Protein AF-A0AAU7DKN7-F1 (afdb_monomer)

Organism: NCBI:txid3036704

Foldseek 3Di:
DDDPPPPPDPDPPPFWFKWWAFPVRDIDGRDTLVNLACDDLNRTPWMAGPVVRGIDDSVRSVVSNPCDDDDD

Sequence (72 aa):
MPHNRDDMYYHPPGTTRYDMQFKSGALENGATETEISGRQPADIRWLWVVEQNRYAMPEEIRNLCKQVYQVF

Mean predicted aligned error: 9.21 Å

Structure (mmCIF, N/CA/C/O backbone):
data_AF-A0AAU7DKN7-F1
#
_entry.id   AF-A0AAU7DKN7-F1
#
loop_
_atom_site.group_PDB
_atom_site.id
_atom_site.type_symbol
_atom_site.label_atom_id
_atom_site.label_alt_id
_atom_site.label_comp_id
_atom_site.label_asym_id
_atom_site.label_entity_id
_atom_site.label_seq_id
_atom_site.pdbx_PDB_ins_code
_atom_site.Cartn_x
_atom_site.Cartn_y
_atom_site.Cartn_z
_atom_site.occupancy
_atom_site.B_iso_or_eq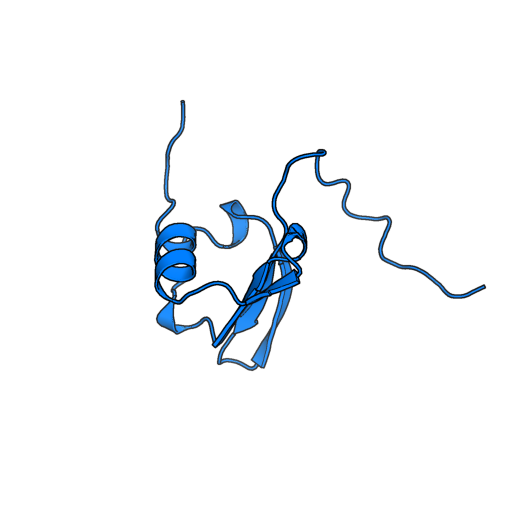uiv
_atom_site.auth_seq_id
_atom_site.auth_comp_id
_atom_site.auth_asym_id
_atom_site.auth_atom_id
_atom_site.pdbx_PDB_model_num
ATOM 1 N N . MET A 1 1 ? 14.121 2.759 -32.163 1.00 39.66 1 MET A N 1
ATOM 2 C CA . MET A 1 1 ? 14.400 2.783 -30.713 1.00 39.66 1 MET A CA 1
ATOM 3 C C . MET A 1 1 ? 13.080 3.058 -30.006 1.00 39.66 1 MET A C 1
ATOM 5 O O . MET A 1 1 ? 12.477 4.078 -30.332 1.00 39.66 1 MET A O 1
ATOM 9 N N . PRO A 1 2 ? 12.545 2.138 -29.188 1.00 42.94 2 PRO A N 1
ATOM 10 C CA . PRO A 1 2 ? 11.254 2.344 -28.541 1.00 42.94 2 PRO A CA 1
ATOM 11 C C . PRO A 1 2 ? 11.367 3.449 -27.483 1.00 42.94 2 PRO A C 1
ATOM 13 O O . PRO A 1 2 ? 12.379 3.570 -26.799 1.00 42.94 2 PRO A O 1
ATOM 16 N N . HIS A 1 3 ? 10.332 4.286 -27.409 1.00 42.56 3 HIS A N 1
ATOM 17 C CA . HIS A 1 3 ? 10.157 5.323 -26.395 1.00 42.56 3 HIS A CA 1
ATOM 18 C C . HIS A 1 3 ? 9.892 4.656 -25.035 1.00 42.56 3 HIS A C 1
ATOM 20 O O . HIS A 1 3 ? 8.742 4.361 -24.710 1.00 42.56 3 HIS A O 1
ATOM 26 N N . ASN A 1 4 ? 10.935 4.427 -24.237 1.00 44.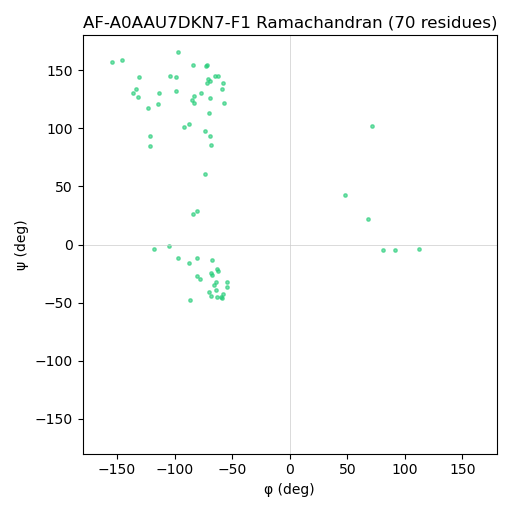72 4 ASN A N 1
ATOM 27 C CA . ASN A 1 4 ? 10.769 4.166 -22.810 1.00 44.72 4 ASN A CA 1
ATOM 28 C C . ASN A 1 4 ? 10.399 5.491 -22.132 1.00 44.72 4 ASN A C 1
ATOM 30 O O . ASN A 1 4 ? 11.249 6.329 -21.859 1.00 44.72 4 ASN A O 1
ATOM 34 N N . ARG A 1 5 ? 9.099 5.704 -21.910 1.00 48.16 5 ARG A N 1
ATOM 35 C CA . ARG A 1 5 ? 8.543 6.834 -21.144 1.00 48.16 5 ARG A CA 1
ATOM 36 C C . ARG A 1 5 ? 8.623 6.604 -19.623 1.00 48.16 5 ARG A C 1
ATOM 38 O O . ARG A 1 5 ? 7.776 7.107 -18.897 1.00 48.16 5 ARG A O 1
ATOM 45 N N . ASP A 1 6 ? 9.605 5.838 -19.155 1.00 53.59 6 ASP A N 1
ATOM 46 C CA . ASP A 1 6 ? 9.755 5.490 -17.732 1.00 53.59 6 ASP A CA 1
ATOM 47 C C . ASP A 1 6 ? 10.754 6.406 -16.994 1.00 53.59 6 ASP A C 1
ATOM 49 O O . ASP A 1 6 ? 10.789 6.441 -15.771 1.00 53.59 6 ASP A O 1
ATOM 53 N N . ASP A 1 7 ? 11.523 7.225 -17.720 1.00 51.03 7 ASP A N 1
ATOM 54 C CA . ASP A 1 7 ? 12.600 8.071 -17.174 1.00 51.03 7 ASP A CA 1
ATOM 55 C C . ASP A 1 7 ? 12.141 9.434 -16.605 1.00 51.03 7 ASP A C 1
ATOM 57 O O . ASP A 1 7 ? 12.907 10.398 -16.611 1.00 51.03 7 ASP A O 1
ATOM 61 N N . MET A 1 8 ? 10.893 9.581 -16.142 1.00 49.81 8 MET A N 1
ATOM 62 C CA . MET A 1 8 ? 10.374 10.903 -15.726 1.00 49.81 8 MET A CA 1
ATOM 63 C C . MET A 1 8 ? 9.962 11.064 -14.261 1.00 49.81 8 MET A C 1
ATOM 65 O O . MET A 1 8 ? 9.686 12.192 -13.854 1.00 49.81 8 MET A O 1
ATOM 69 N N . TYR A 1 9 ? 10.003 10.014 -13.442 1.00 55.34 9 TYR A N 1
ATOM 70 C CA . TYR A 1 9 ? 9.802 10.150 -11.998 1.00 55.34 9 TYR A CA 1
ATOM 71 C C . TYR A 1 9 ? 11.029 9.627 -11.256 1.00 55.34 9 TYR A C 1
ATOM 73 O O . TYR A 1 9 ? 11.179 8.436 -10.999 1.00 55.34 9 TYR A O 1
ATOM 81 N N . TYR A 1 10 ? 11.948 10.542 -10.942 1.00 54.91 10 TYR A N 1
ATOM 82 C CA . TYR A 1 10 ? 13.109 10.259 -10.102 1.00 54.91 10 TYR A CA 1
ATOM 83 C C . TYR A 1 10 ? 12.624 9.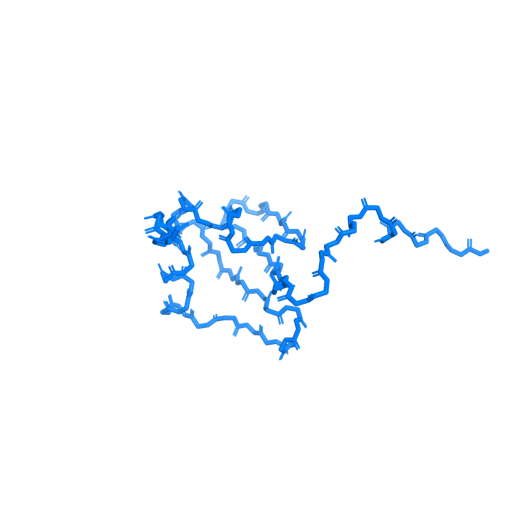991 -8.669 1.00 54.91 10 TYR A C 1
ATOM 85 O O . TYR A 1 10 ? 12.543 10.902 -7.846 1.00 54.91 10 TYR A O 1
ATOM 93 N N . HIS A 1 11 ? 12.240 8.749 -8.376 1.00 55.84 11 HIS A N 1
ATOM 94 C CA . HIS A 1 11 ? 11.957 8.327 -7.009 1.00 55.84 11 HIS A CA 1
ATOM 95 C C . HIS A 1 11 ? 13.289 8.108 -6.284 1.00 55.84 11 HIS A C 1
ATOM 97 O O . HIS A 1 11 ? 14.175 7.441 -6.830 1.00 55.84 11 HIS A O 1
ATOM 103 N N . PRO A 1 12 ? 13.479 8.676 -5.082 1.00 61.00 12 PRO A N 1
ATOM 104 C CA . PRO A 1 12 ? 14.711 8.471 -4.343 1.00 61.00 12 PRO A CA 1
ATOM 105 C C . PRO A 1 12 ? 14.932 6.967 -4.093 1.00 61.00 12 PRO A C 1
ATOM 107 O O . PRO A 1 12 ? 13.976 6.238 -3.806 1.00 61.00 12 PRO A O 1
ATOM 110 N N . PRO A 1 13 ? 16.178 6.475 -4.221 1.00 59.50 13 PRO A N 1
ATOM 111 C CA . PRO A 1 13 ? 16.485 5.069 -3.995 1.00 59.50 13 PRO A CA 1
ATOM 112 C C . PRO A 1 13 ? 16.059 4.675 -2.575 1.00 59.50 13 PRO A C 1
ATOM 114 O O . PRO A 1 13 ? 16.502 5.281 -1.601 1.00 59.50 13 PRO A O 1
ATOM 117 N N . GLY A 1 14 ? 15.171 3.682 -2.472 1.00 66.94 14 GLY A N 1
ATOM 118 C CA . GLY A 1 14 ? 14.582 3.225 -1.209 1.00 66.94 14 GLY A CA 1
ATOM 119 C C . GLY A 1 14 ? 13.085 3.509 -1.040 1.00 66.94 14 GLY A C 1
ATOM 120 O O . GLY A 1 14 ? 12.509 3.061 -0.054 1.00 66.94 14 GLY A O 1
ATOM 121 N N . THR A 1 15 ? 12.429 4.208 -1.974 1.00 76.19 15 THR A N 1
ATOM 122 C CA . THR A 1 15 ? 10.964 4.357 -1.952 1.00 76.19 15 THR A CA 1
ATOM 123 C C . THR A 1 15 ? 10.273 3.146 -2.578 1.00 76.19 15 THR A C 1
ATOM 125 O O . THR A 1 15 ? 10.489 2.837 -3.749 1.00 76.19 15 THR A O 1
ATOM 128 N N . THR A 1 16 ? 9.404 2.481 -1.813 1.00 83.88 16 THR A N 1
ATOM 129 C CA . THR A 1 16 ? 8.583 1.380 -2.330 1.00 83.88 16 THR A CA 1
ATOM 130 C C . THR A 1 16 ? 7.543 1.919 -3.307 1.00 83.88 16 THR A C 1
ATOM 132 O O . THR A 1 16 ? 6.773 2.820 -2.969 1.00 83.88 16 THR A O 1
ATOM 135 N N . ARG A 1 17 ? 7.524 1.351 -4.514 1.00 87.38 17 ARG A N 1
ATOM 136 C CA . ARG A 1 17 ? 6.557 1.680 -5.564 1.00 87.38 17 ARG A CA 1
ATOM 137 C C . ARG A 1 17 ? 5.432 0.663 -5.604 1.00 87.38 17 ARG A C 1
ATOM 139 O O . ARG A 1 17 ? 5.657 -0.541 -5.432 1.00 87.38 17 ARG A O 1
ATOM 146 N N . TYR A 1 18 ? 4.244 1.164 -5.902 1.00 89.00 18 TYR A N 1
ATOM 147 C CA . TYR A 1 18 ? 3.035 0.374 -5.962 1.00 89.00 18 TYR A CA 1
ATOM 148 C C . TYR A 1 18 ? 2.246 0.685 -7.225 1.00 89.00 18 TYR A C 1
ATOM 150 O O . TYR A 1 18 ? 1.986 1.845 -7.531 1.00 89.00 18 TYR A O 1
ATOM 158 N N . ASP A 1 19 ? 1.797 -0.358 -7.909 1.00 91.88 19 ASP A N 1
ATOM 159 C CA . ASP A 1 19 ? 0.765 -0.215 -8.928 1.00 91.88 19 ASP A CA 1
ATOM 160 C C . ASP A 1 19 ? -0.568 -0.603 -8.304 1.00 91.88 19 ASP A C 1
ATOM 162 O O . ASP A 1 19 ? -0.677 -1.632 -7.639 1.00 91.88 19 ASP A O 1
ATOM 166 N N . MET A 1 20 ? -1.604 0.200 -8.488 1.00 90.12 20 MET A N 1
ATOM 167 C CA . MET A 1 20 ? -2.922 -0.104 -7.952 1.00 90.12 20 MET A CA 1
ATOM 168 C C . MET A 1 20 ? -4.000 0.034 -9.007 1.00 90.12 20 MET A C 1
ATOM 170 O O . MET A 1 20 ? -3.988 0.925 -9.855 1.00 90.12 20 MET A O 1
ATOM 174 N N . GLN A 1 21 ? -4.984 -0.851 -8.910 1.00 91.81 21 GLN A N 1
ATOM 175 C CA . GLN A 1 21 ? -6.214 -0.739 -9.668 1.00 91.81 21 GLN A CA 1
ATOM 176 C C . GLN A 1 21 ? -7.362 -0.485 -8.715 1.00 91.81 21 GLN A C 1
ATOM 178 O O . GLN A 1 21 ? -7.583 -1.225 -7.753 1.00 91.81 21 GLN A O 1
ATOM 183 N N . PHE A 1 22 ? -8.148 0.526 -9.040 1.00 89.94 22 PHE A N 1
ATOM 184 C CA . PHE A 1 22 ? -9.384 0.828 -8.353 1.00 89.94 22 PHE A CA 1
ATOM 185 C C . PHE A 1 22 ? -10.527 -0.020 -8.904 1.00 89.94 22 PHE A C 1
ATOM 187 O O . PHE A 1 22 ? -10.551 -0.418 -10.071 1.00 89.94 22 PHE A O 1
ATOM 194 N N . LYS A 1 23 ? -11.545 -0.251 -8.078 1.00 90.19 23 LYS A N 1
ATOM 195 C CA . LYS A 1 23 ? -12.795 -0.891 -8.505 1.00 90.19 23 LYS A CA 1
ATOM 196 C C . LYS A 1 23 ? -13.541 -0.078 -9.564 1.00 90.19 23 LYS A C 1
ATOM 198 O O . LYS A 1 23 ? -14.300 -0.659 -10.330 1.00 90.19 23 LYS A O 1
ATOM 203 N N . SER A 1 24 ? -13.286 1.229 -9.642 1.00 88.81 24 SER A N 1
ATOM 204 C CA . SER A 1 24 ? -13.774 2.103 -10.716 1.00 88.81 24 SER A CA 1
ATOM 205 C C . SER A 1 24 ? -13.157 1.796 -12.087 1.00 88.81 24 SER A C 1
ATOM 207 O O . SER A 1 24 ? -13.650 2.293 -13.094 1.00 88.81 24 SER A O 1
ATOM 209 N N . GLY A 1 25 ? -12.087 0.993 -12.140 1.00 86.62 25 GLY A N 1
ATOM 210 C CA . GLY A 1 25 ? -11.324 0.702 -13.355 1.00 86.62 25 GLY A CA 1
ATOM 211 C C . GLY A 1 25 ? -10.143 1.645 -13.590 1.00 86.62 25 GLY A C 1
ATOM 212 O O . GLY A 1 25 ? -9.368 1.407 -14.513 1.00 86.62 25 GLY A O 1
ATOM 213 N N . ALA A 1 26 ? -9.968 2.676 -12.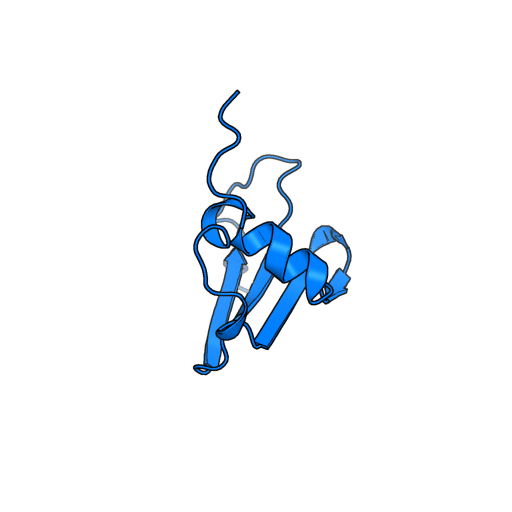754 1.00 89.12 26 ALA A N 1
ATOM 214 C CA . ALA A 1 26 ? -8.769 3.509 -12.778 1.00 89.12 26 ALA A CA 1
ATOM 215 C C . ALA A 1 26 ? -7.532 2.693 -12.376 1.00 89.12 26 ALA A C 1
ATOM 217 O O . ALA A 1 26 ? -7.612 1.805 -11.523 1.00 89.12 26 ALA A O 1
ATOM 218 N N . LEU A 1 27 ? -6.396 3.005 -12.993 1.00 89.69 27 LEU A N 1
ATOM 219 C CA . LEU A 1 27 ? -5.124 2.334 -12.763 1.00 89.69 27 LEU A CA 1
ATOM 220 C C . LEU A 1 27 ? -4.049 3.397 -12.542 1.00 89.69 27 LEU A C 1
ATOM 222 O O . LEU A 1 27 ? -3.917 4.317 -13.347 1.00 89.69 27 LEU A O 1
ATOM 226 N N . GLU A 1 28 ? -3.328 3.278 -11.436 1.00 87.94 28 GLU A N 1
ATOM 227 C CA . GLU A 1 28 ? -2.283 4.208 -11.012 1.00 87.94 28 GLU A CA 1
ATOM 228 C C . GLU A 1 28 ? -0.998 3.398 -10.850 1.00 87.94 28 GLU A C 1
ATOM 230 O O . GLU A 1 28 ? -0.971 2.449 -10.068 1.00 87.94 28 GLU A O 1
ATOM 235 N N . ASN A 1 29 ? 0.025 3.716 -11.646 1.00 87.75 29 ASN A N 1
ATOM 236 C CA . ASN A 1 29 ? 1.308 3.015 -11.622 1.00 87.75 29 ASN A CA 1
ATOM 237 C C . ASN A 1 29 ? 2.351 3.860 -10.900 1.00 87.75 29 ASN A C 1
ATOM 239 O O . ASN A 1 29 ? 2.363 5.080 -11.061 1.00 87.75 29 ASN A O 1
ATOM 243 N N . GLY A 1 30 ? 3.252 3.209 -10.169 1.00 83.44 30 GLY A N 1
ATOM 244 C CA . GLY A 1 30 ? 4.352 3.883 -9.481 1.00 83.44 30 GLY A CA 1
ATOM 245 C C . GLY A 1 30 ? 3.920 4.782 -8.319 1.00 83.44 30 GLY A C 1
ATOM 246 O O . GLY A 1 30 ? 4.679 5.667 -7.931 1.00 83.44 30 GLY A O 1
ATOM 247 N N . ALA A 1 31 ? 2.736 4.552 -7.750 1.00 86.00 31 ALA A N 1
ATOM 248 C CA . ALA A 1 31 ? 2.278 5.261 -6.565 1.00 86.00 31 ALA A CA 1
ATOM 249 C C . ALA A 1 31 ? 3.204 4.975 -5.376 1.00 86.00 31 ALA A C 1
ATOM 251 O O . ALA A 1 31 ? 3.726 3.868 -5.210 1.00 86.00 31 ALA A O 1
ATOM 252 N N . THR A 1 32 ? 3.389 5.975 -4.525 1.00 85.88 32 THR A N 1
ATOM 253 C CA . THR A 1 32 ? 4.129 5.864 -3.264 1.00 85.88 32 THR A CA 1
ATOM 254 C C . THR A 1 32 ? 3.185 5.650 -2.077 1.00 85.88 32 THR A C 1
ATOM 256 O O . THR A 1 32 ? 1.978 5.877 -2.173 1.00 85.8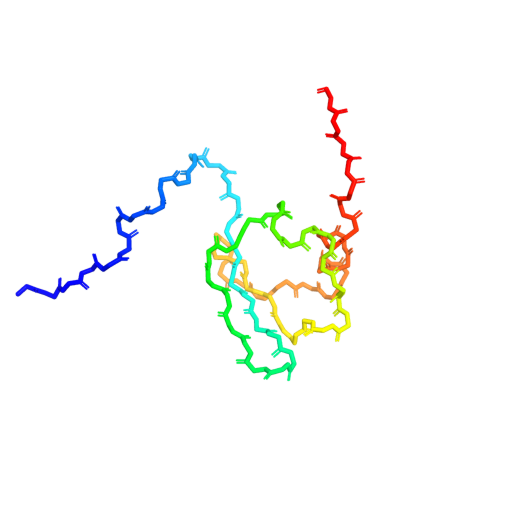8 32 THR A O 1
ATOM 259 N N . GLU A 1 33 ? 3.715 5.241 -0.918 1.00 84.50 33 GLU A N 1
ATOM 260 C CA . GLU A 1 33 ? 2.916 5.067 0.315 1.00 84.50 33 GLU A CA 1
ATOM 261 C C . GLU A 1 33 ? 2.131 6.339 0.672 1.00 84.50 33 GLU A C 1
ATOM 263 O O . GLU A 1 33 ? 0.973 6.269 1.077 1.00 84.50 33 GLU A O 1
ATOM 268 N N . THR A 1 34 ? 2.727 7.510 0.439 1.00 82.06 34 THR A N 1
ATOM 269 C CA . THR A 1 34 ? 2.108 8.819 0.681 1.00 82.06 34 THR A CA 1
ATOM 270 C C . THR A 1 34 ? 0.904 9.086 -0.226 1.00 82.06 34 THR A C 1
ATOM 272 O O . THR A 1 34 ? -0.052 9.719 0.210 1.00 82.06 34 THR A O 1
ATOM 275 N N . GLU A 1 35 ? 0.922 8.608 -1.471 1.00 83.81 35 GLU A N 1
ATOM 276 C CA . GLU A 1 35 ? -0.180 8.784 -2.435 1.00 83.81 35 GLU A CA 1
ATOM 277 C C . GLU A 1 35 ? -1.322 7.781 -2.212 1.00 83.81 35 GLU A C 1
ATOM 279 O O . GLU A 1 35 ? -2.488 8.055 -2.523 1.00 83.81 35 GLU A O 1
ATOM 284 N N . ILE A 1 36 ? -0.989 6.620 -1.641 1.00 85.44 36 ILE A N 1
ATOM 285 C CA . ILE A 1 36 ? -1.958 5.615 -1.189 1.00 85.44 36 ILE A CA 1
ATOM 286 C C . ILE A 1 36 ? -2.583 6.031 0.149 1.00 85.44 36 ILE A C 1
ATOM 288 O O . ILE A 1 36 ? -3.742 5.706 0.426 1.00 85.44 36 ILE A O 1
ATOM 292 N N . SER A 1 37 ? -1.845 6.770 0.976 1.00 84.25 37 SER A N 1
ATOM 293 C CA . SER A 1 37 ? -2.350 7.298 2.237 1.00 84.25 37 SER A CA 1
ATOM 294 C C . SER A 1 37 ? -3.574 8.192 2.021 1.00 84.25 37 SER A C 1
ATOM 296 O O . SER A 1 37 ? -3.627 9.032 1.123 1.00 84.25 37 SER A O 1
ATOM 298 N N . GLY A 1 38 ? -4.611 7.982 2.832 1.00 81.44 38 GLY A N 1
ATOM 299 C CA . GLY A 1 38 ? -5.881 8.699 2.714 1.00 81.44 38 GLY A CA 1
ATOM 300 C C . GLY A 1 38 ? -6.825 8.157 1.636 1.00 81.44 38 GLY A C 1
ATOM 301 O O . GLY A 1 38 ? -7.974 8.600 1.562 1.00 81.44 38 GLY A O 1
ATOM 302 N N . ARG A 1 39 ? -6.409 7.166 0.832 1.00 86.00 39 ARG A N 1
ATOM 303 C CA . ARG A 1 39 ? -7.330 6.413 -0.032 1.00 86.00 39 ARG A CA 1
ATOM 304 C C . ARG A 1 39 ? -8.197 5.476 0.807 1.00 86.00 39 ARG A C 1
ATOM 306 O O . ARG A 1 39 ? -7.807 5.021 1.880 1.00 86.00 39 ARG A O 1
ATOM 313 N N . GLN A 1 40 ? -9.390 5.153 0.310 1.00 87.25 40 GLN A N 1
ATOM 314 C CA . GLN A 1 40 ? -10.217 4.140 0.956 1.00 87.25 40 GLN A CA 1
ATOM 315 C C . GLN A 1 40 ? -9.801 2.748 0.466 1.00 87.25 40 GLN A C 1
ATOM 317 O O . GLN A 1 40 ? -9.884 2.472 -0.733 1.00 87.25 40 GLN A O 1
ATOM 322 N N . PRO A 1 41 ? -9.451 1.812 1.366 1.00 87.00 41 PRO A N 1
ATOM 323 C CA . PRO A 1 41 ? -9.080 0.455 0.965 1.00 87.00 41 PRO A CA 1
ATOM 324 C C . PRO A 1 41 ? -10.244 -0.290 0.296 1.00 87.00 41 PRO A C 1
ATOM 326 O O . PRO A 1 41 ? -10.029 -1.248 -0.437 1.00 87.00 41 PRO A O 1
ATOM 329 N N . ALA A 1 42 ? -11.487 0.146 0.531 1.00 87.44 42 ALA A N 1
ATOM 330 C CA . ALA A 1 42 ? -12.675 -0.407 -0.108 1.00 87.44 42 ALA A CA 1
ATOM 331 C C . ALA A 1 42 ? -12.745 -0.112 -1.617 1.00 87.44 42 ALA A C 1
ATOM 333 O O . ALA A 1 42 ? -13.356 -0.905 -2.340 1.00 87.44 42 ALA A O 1
ATOM 334 N N . ASP A 1 43 ? -12.112 0.968 -2.083 1.00 89.81 43 ASP A N 1
ATOM 335 C CA . ASP A 1 43 ? -12.091 1.374 -3.492 1.00 89.81 43 ASP A CA 1
ATOM 336 C C . ASP A 1 43 ? -10.955 0.711 -4.276 1.00 89.81 43 ASP A C 1
ATOM 338 O O . ASP A 1 43 ? -10.992 0.669 -5.505 1.00 89.81 43 ASP A O 1
ATOM 342 N N . ILE A 1 44 ? -9.969 0.145 -3.581 1.00 90.38 44 ILE A N 1
ATOM 343 C CA . ILE A 1 44 ? -8.836 -0.559 -4.180 1.00 90.38 44 ILE A CA 1
ATOM 344 C C . ILE A 1 44 ? -9.260 -1.998 -4.489 1.00 90.38 44 ILE A C 1
ATOM 346 O O . ILE A 1 44 ? -9.800 -2.717 -3.645 1.00 90.38 44 ILE A O 1
ATOM 350 N N . ARG A 1 45 ? -9.045 -2.428 -5.733 1.00 91.19 45 ARG A N 1
ATOM 351 C CA . ARG A 1 45 ? -9.294 -3.804 -6.174 1.00 91.19 45 ARG A CA 1
ATOM 352 C C . ARG A 1 45 ? -8.087 -4.691 -5.903 1.00 91.19 45 ARG A C 1
ATOM 354 O O . ARG A 1 45 ? -8.247 -5.792 -5.388 1.00 91.19 45 ARG A O 1
ATOM 361 N N . TRP A 1 46 ? -6.907 -4.214 -6.272 1.00 89.00 46 TRP A N 1
ATOM 362 C CA . TRP A 1 46 ? -5.632 -4.857 -5.992 1.00 89.00 46 TRP A CA 1
ATOM 363 C C . TRP A 1 46 ? -4.530 -3.805 -5.966 1.00 89.00 46 TRP A C 1
ATOM 365 O O . TRP A 1 46 ? -4.667 -2.728 -6.549 1.00 89.00 46 TRP A O 1
ATOM 375 N N . LEU A 1 47 ? -3.4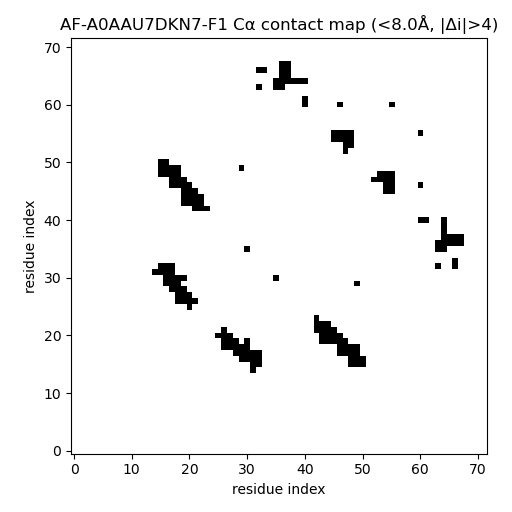49 -4.143 -5.276 1.00 90.50 47 LEU A N 1
ATOM 376 C CA . LEU A 1 47 ? -2.255 -3.327 -5.154 1.00 90.50 47 LEU A CA 1
ATOM 377 C C . LEU A 1 47 ? -1.048 -4.246 -5.340 1.00 90.50 47 LEU A C 1
ATOM 379 O O . LEU A 1 47 ? -1.004 -5.332 -4.764 1.00 90.50 47 LEU A O 1
ATOM 383 N N . TRP A 1 48 ? -0.124 -3.854 -6.199 1.00 93.44 48 TRP A N 1
ATOM 384 C CA . TRP A 1 48 ? 1.039 -4.608 -6.636 1.00 93.44 48 TRP A CA 1
ATOM 385 C C . TRP A 1 48 ? 2.292 -3.907 -6.141 1.00 93.44 48 TRP A C 1
ATOM 387 O O . TRP A 1 48 ? 2.520 -2.745 -6.453 1.00 93.44 48 TRP A O 1
ATOM 397 N N . VAL A 1 49 ? 3.096 -4.604 -5.349 1.00 90.81 49 VAL A N 1
ATOM 398 C CA . VAL A 1 49 ? 4.345 -4.090 -4.793 1.00 90.81 49 VAL A CA 1
ATOM 399 C C . VAL A 1 49 ? 5.445 -4.353 -5.810 1.00 90.81 49 VAL A C 1
ATOM 401 O O . VAL A 1 49 ? 5.908 -5.489 -5.934 1.00 90.81 49 VAL A O 1
ATOM 404 N N . VAL A 1 50 ? 5.864 -3.315 -6.534 1.00 87.62 50 VAL A N 1
ATOM 405 C CA . VAL A 1 50 ? 6.796 -3.432 -7.670 1.00 87.62 50 VAL A CA 1
ATOM 406 C C . VAL A 1 50 ? 8.120 -4.057 -7.227 1.00 87.62 50 VAL A C 1
ATOM 408 O O . VAL A 1 50 ? 8.586 -5.022 -7.825 1.00 87.62 50 VAL A O 1
ATOM 411 N N . GLU A 1 51 ? 8.672 -3.582 -6.111 1.00 85.69 51 GLU A N 1
ATOM 412 C CA . GLU A 1 51 ? 9.971 -4.030 -5.589 1.00 85.69 51 GLU A CA 1
ATOM 413 C C . GLU A 1 51 ? 9.954 -5.482 -5.075 1.00 85.69 51 GLU A C 1
ATOM 415 O O . GLU A 1 51 ? 10.988 -6.142 -5.033 1.00 85.69 51 GLU A O 1
ATOM 420 N N . GLN A 1 52 ? 8.782 -6.000 -4.687 1.00 87.19 52 GLN A N 1
ATOM 421 C CA . GLN A 1 52 ? 8.619 -7.371 -4.182 1.00 87.19 52 GLN A CA 1
ATOM 422 C C . GLN A 1 52 ? 7.965 -8.310 -5.208 1.00 87.19 52 GLN A C 1
ATOM 424 O O . GLN A 1 52 ? 7.780 -9.490 -4.915 1.00 87.19 52 GLN A O 1
ATOM 429 N N . ASN A 1 53 ? 7.609 -7.797 -6.393 1.00 88.81 53 ASN A N 1
ATOM 430 C CA . ASN A 1 53 ? 6.968 -8.528 -7.487 1.00 88.81 53 ASN A CA 1
ATOM 431 C C . ASN A 1 53 ? 5.757 -9.374 -7.029 1.00 88.81 53 ASN A C 1
ATOM 433 O O . ASN A 1 53 ? 5.617 -10.543 -7.403 1.00 88.81 53 ASN A O 1
ATOM 437 N N . ARG A 1 54 ? 4.912 -8.808 -6.153 1.00 92.56 54 ARG A N 1
ATOM 438 C CA . ARG A 1 54 ? 3.760 -9.503 -5.552 1.00 92.56 54 ARG A CA 1
ATOM 439 C C . ARG A 1 54 ? 2.577 -8.575 -5.315 1.00 92.56 54 ARG A C 1
ATOM 441 O O . ARG A 1 54 ? 2.745 -7.373 -5.133 1.00 92.56 54 ARG A O 1
ATOM 448 N N . TYR A 1 55 ? 1.384 -9.152 -5.191 1.00 91.38 55 TYR A N 1
ATOM 449 C CA . TYR A 1 55 ? 0.227 -8.425 -4.672 1.00 91.38 55 TYR A CA 1
ATOM 450 C C . TYR A 1 55 ? 0.370 -8.170 -3.165 1.00 91.38 55 TYR A C 1
ATOM 452 O O . TYR A 1 55 ? 0.806 -9.043 -2.405 1.00 91.38 55 TYR A O 1
ATOM 460 N N . ALA A 1 56 ? -0.017 -6.974 -2.734 1.00 90.00 56 ALA A N 1
ATOM 461 C CA . ALA A 1 56 ? -0.158 -6.638 -1.330 1.00 90.00 56 ALA A CA 1
ATOM 462 C C . ALA A 1 56 ? -1.370 -7.358 -0.734 1.00 90.00 56 ALA A C 1
ATOM 464 O O . ALA A 1 56 ? -2.421 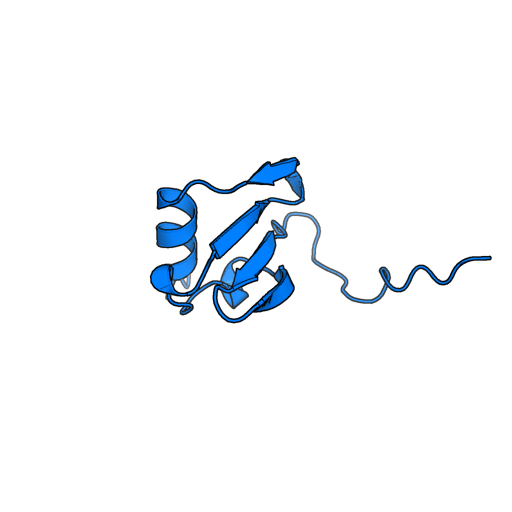-7.503 -1.367 1.00 90.00 56 ALA A O 1
ATOM 465 N N . MET A 1 57 ? -1.227 -7.795 0.510 1.00 91.38 57 MET A N 1
ATOM 466 C CA . MET A 1 57 ? -2.314 -8.409 1.254 1.00 91.38 57 MET A CA 1
ATOM 467 C C . MET A 1 57 ? -3.353 -7.352 1.656 1.00 91.38 57 MET A C 1
ATOM 469 O O . MET A 1 57 ? -3.007 -6.186 1.856 1.00 91.38 57 MET A O 1
ATOM 473 N N . PRO A 1 58 ? -4.626 -7.734 1.863 1.00 87.94 58 PRO A N 1
ATOM 474 C CA . PRO A 1 58 ? -5.665 -6.796 2.289 1.00 87.94 58 PRO A CA 1
ATOM 475 C C . PRO A 1 58 ? -5.316 -6.022 3.570 1.00 87.94 58 PRO A C 1
ATOM 477 O O . PRO A 1 58 ? -5.726 -4.875 3.730 1.00 87.94 58 PRO A O 1
ATOM 480 N N . GLU A 1 59 ? -4.561 -6.636 4.483 1.00 87.69 59 GLU A N 1
ATOM 481 C CA . GLU A 1 59 ? -4.078 -5.992 5.709 1.00 87.69 59 GLU A CA 1
ATOM 482 C C . GLU A 1 59 ? -3.007 -4.932 5.428 1.00 87.69 59 GLU A C 1
ATOM 484 O O . GLU A 1 59 ? -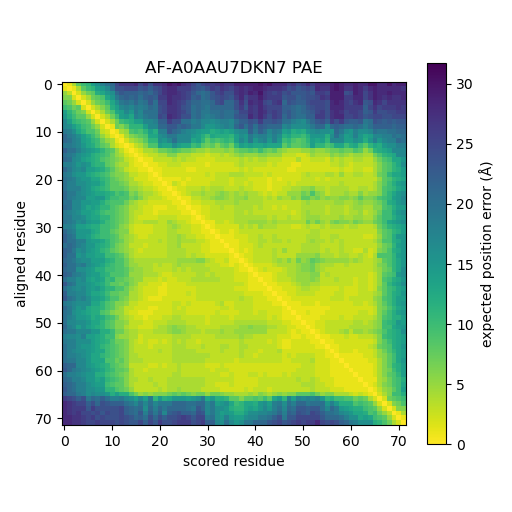3.075 -3.838 5.986 1.00 87.69 59 GLU A O 1
ATOM 489 N N . GLU A 1 60 ? -2.079 -5.207 4.508 1.00 87.69 60 GLU A N 1
ATOM 490 C CA . GLU A 1 60 ? -1.066 -4.242 4.065 1.00 87.69 60 GLU A CA 1
ATOM 491 C C . GLU A 1 60 ? -1.725 -3.040 3.386 1.00 87.69 60 GLU A C 1
ATOM 493 O O . GLU A 1 60 ? -1.435 -1.902 3.742 1.00 87.69 60 GLU A O 1
ATOM 498 N N . ILE A 1 61 ? -2.699 -3.276 2.497 1.00 88.19 61 ILE A N 1
ATOM 499 C CA . ILE A 1 61 ? -3.466 -2.208 1.835 1.00 88.19 61 ILE A CA 1
ATOM 500 C C . ILE A 1 61 ? -4.163 -1.321 2.875 1.00 88.19 61 ILE A C 1
ATOM 502 O O . ILE A 1 61 ? -4.136 -0.097 2.768 1.00 88.19 61 ILE A O 1
ATOM 506 N N . ARG A 1 62 ? -4.763 -1.917 3.916 1.00 88.62 62 ARG A N 1
ATOM 507 C CA . ARG A 1 62 ? -5.393 -1.157 5.008 1.00 88.62 62 ARG A CA 1
ATOM 508 C C . ARG A 1 62 ? -4.383 -0.325 5.791 1.00 88.62 62 ARG A C 1
ATOM 510 O O . ARG A 1 62 ? -4.730 0.784 6.183 1.00 88.62 62 ARG A O 1
ATOM 517 N N . ASN A 1 63 ? -3.184 -0.845 6.039 1.00 87.56 63 ASN A N 1
ATOM 518 C CA . ASN A 1 63 ? -2.136 -0.110 6.744 1.00 87.56 63 ASN A CA 1
ATOM 519 C C . ASN A 1 63 ? -1.616 1.066 5.907 1.00 87.56 63 ASN A C 1
ATOM 521 O O . ASN A 1 63 ? -1.548 2.175 6.431 1.00 87.56 63 ASN A O 1
ATOM 525 N N . LEU A 1 64 ? -1.375 0.852 4.609 1.00 86.50 64 LEU A N 1
ATOM 526 C CA . LEU A 1 64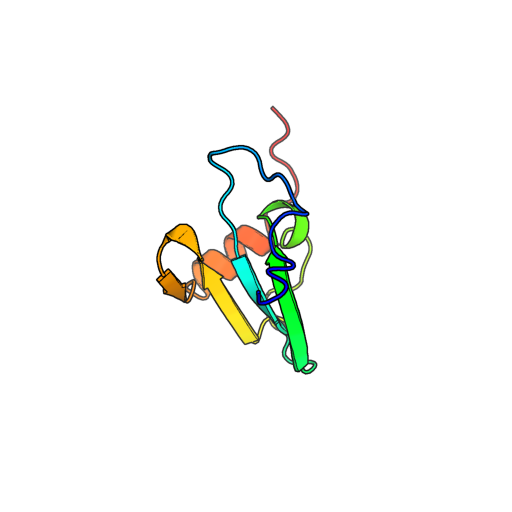 ? -0.971 1.896 3.659 1.00 86.50 64 LEU A CA 1
ATOM 527 C C . LEU A 1 64 ? -2.024 3.009 3.561 1.00 86.50 64 LEU A C 1
ATOM 529 O O . LEU A 1 64 ? -1.708 4.188 3.672 1.00 86.50 64 LEU A O 1
ATOM 533 N N . CYS A 1 65 ? -3.305 2.643 3.454 1.00 85.81 65 CYS A N 1
ATOM 534 C CA . CYS A 1 65 ? -4.404 3.613 3.408 1.00 85.81 65 CYS A CA 1
ATOM 535 C C . CYS A 1 65 ? -4.549 4.428 4.708 1.00 85.81 65 CYS A C 1
ATOM 537 O O . CYS A 1 65 ? -4.977 5.581 4.678 1.00 85.81 65 CYS A O 1
ATOM 539 N N . LYS A 1 66 ? -4.231 3.824 5.863 1.00 81.62 66 LYS A N 1
ATOM 540 C CA . LYS A 1 66 ? -4.365 4.438 7.194 1.00 81.62 66 LYS A CA 1
ATOM 541 C C . LYS A 1 66 ? -3.222 5.372 7.566 1.00 81.62 66 LYS A C 1
ATOM 543 O O . LYS A 1 66 ? -3.351 6.040 8.589 1.00 81.62 66 LYS A O 1
ATOM 548 N N . GLN A 1 67 ? -2.121 5.389 6.817 1.00 65.06 67 GLN A N 1
ATOM 549 C CA . GLN A 1 67 ? -0.878 6.066 7.193 1.00 65.06 67 GLN A CA 1
ATOM 550 C C . GLN A 1 67 ? -0.985 7.599 7.077 1.00 65.06 67 GLN A C 1
ATOM 552 O O . GLN A 1 67 ? -0.278 8.260 6.324 1.00 65.06 67 GLN A O 1
ATOM 557 N N . VAL A 1 68 ? -1.900 8.193 7.835 1.00 57.25 68 VAL A N 1
ATOM 558 C CA . VAL A 1 68 ? -2.058 9.630 8.016 1.00 57.25 68 VAL A CA 1
ATOM 559 C C . VAL A 1 68 ? -1.214 9.976 9.248 1.00 57.25 68 VAL A C 1
ATOM 561 O O . VAL A 1 68 ? -1.624 9.717 10.373 1.00 57.25 68 VAL A O 1
ATOM 564 N N . TYR A 1 69 ? -0.018 10.527 9.003 1.00 49.38 69 TYR A N 1
ATOM 565 C CA . TYR A 1 69 ? 0.967 11.047 9.971 1.00 49.38 69 TYR A CA 1
ATOM 566 C C . TYR A 1 69 ? 1.731 10.028 10.847 1.00 49.38 69 TYR A C 1
ATOM 568 O O . TYR A 1 69 ? 1.304 9.657 11.936 1.00 49.38 69 TYR A O 1
ATOM 576 N N . GLN A 1 70 ? 2.986 9.762 10.473 1.00 42.03 70 GLN A N 1
ATOM 577 C CA . GLN A 1 70 ? 4.094 9.911 11.425 1.00 42.03 70 GLN A CA 1
ATOM 578 C C . GLN A 1 70 ? 5.085 10.926 10.852 1.00 42.03 70 GLN A C 1
ATOM 580 O O . GLN A 1 70 ? 6.042 10.586 10.165 1.00 42.03 70 GLN A O 1
ATOM 585 N N . VAL A 1 71 ? 4.789 12.200 11.107 1.00 40.41 71 VAL A N 1
ATOM 586 C CA . VAL A 1 71 ? 5.793 13.265 11.083 1.00 40.41 71 VAL A CA 1
ATOM 587 C C . VAL A 1 71 ? 6.683 13.016 12.300 1.00 40.41 71 VAL A C 1
ATOM 589 O O . VAL A 1 71 ? 6.189 13.076 13.427 1.00 40.41 71 VAL A O 1
ATOM 592 N N . PHE A 1 72 ? 7.944 12.660 12.061 1.00 38.91 72 PHE A N 1
ATOM 593 C CA . PHE A 1 72 ? 9.023 12.804 13.039 1.00 38.91 72 PHE A CA 1
ATOM 594 C C . PHE A 1 72 ? 9.687 14.166 12.847 1.00 38.91 72 PHE A C 1
ATOM 596 O O . PHE A 1 72 ? 9.801 14.593 11.674 1.00 38.91 72 PHE A O 1
#

Nearest PDB structures (foldseek):
  3fma-assembly4_D  TM=5.936E-01  e=4.747E+00  Saccharomyces cerevisiae
  1wh2-assembly1_A  TM=4.996E-01  e=8.371E+00  Arabidopsis thaliana
  6d2q-assembly1_A  TM=3.274E-01  e=8.916E+00  Danio rerio

Radius of gyration: 13.16 Å; Cα contacts (8 Å, |Δi|>4): 90; chains: 1; bounding box: 30×23×44 Å

pLDDT: mean 77.43, std 17.21, range [38.91, 93.44]

Solvent-accessible surface area (backbone atoms only — not comparable to full-atom values): 4508 Å² total; per-residue (Å²): 133,84,86,74,85,72,89,78,70,91,68,64,93,88,67,66,34,27,34,37,32,33,69,88,69,52,73,47,74,70,38,39,59,75,72,41,23,75,45,62,58,87,47,47,68,51,41,31,33,58,89,73,76,40,71,57,50,74,65,53,46,44,51,38,19,61,58,73,77,85,83,127

Secondary structure (DSSP, 8-state):
----TTTT--PPTTPPPEEEEETTS-EEEEE-HHHHTTS-TTTEEEEEEGGGTEEPPHHHHHHHHH------